Protein AF-C2M9R4-F1 (afdb_monomer)

InterPro domains:
  IPR025875 Leucine rich repeat 4 [PF12799] (18-55)
  IPR032675 Leucine-rich repeat domain superfamily [G3DSA:3.80.10.10] (1-60)

Structure (mmCIF, N/CA/C/O backbone):
data_AF-C2M9R4-F1
#
_entry.id   AF-C2M9R4-F1
#
loop_
_atom_site.group_PDB
_atom_site.id
_atom_site.type_symbol
_atom_site.label_atom_id
_atom_site.label_alt_id
_atom_site.label_comp_id
_atom_site.label_asym_id
_atom_site.label_entity_id
_atom_site.label_seq_id
_atom_site.pdbx_PDB_ins_code
_atom_site.Cartn_x
_atom_site.Cartn_y
_atom_site.Cartn_z
_atom_site.occupancy
_atom_site.B_iso_or_equiv
_atom_site.auth_seq_id
_atom_site.auth_comp_id
_atom_site.auth_asym_id
_atom_site.auth_atom_id
_atom_site.pdbx_PDB_model_num
ATOM 1 N N . GLU A 1 1 ? -10.281 5.033 4.092 1.00 95.62 1 GLU A N 1
ATOM 2 C CA . GLU A 1 1 ? -9.783 4.256 2.939 1.00 95.62 1 GLU A CA 1
ATOM 3 C C . GLU A 1 1 ? -9.093 5.193 1.958 1.00 95.62 1 GLU A C 1
ATOM 5 O O . GLU A 1 1 ? -9.491 6.352 1.874 1.00 95.62 1 GLU A O 1
ATOM 10 N N . LEU A 1 2 ? -8.048 4.712 1.283 1.00 97.88 2 LEU A N 1
ATOM 11 C CA . LEU A 1 2 ? -7.331 5.408 0.215 1.00 97.88 2 LEU A CA 1
ATOM 12 C C . LEU A 1 2 ? -7.072 4.406 -0.913 1.00 97.88 2 LEU A C 1
ATOM 14 O O . LEU A 1 2 ? -6.454 3.373 -0.669 1.00 97.88 2 LEU A O 1
ATOM 18 N N . VAL A 1 3 ? -7.525 4.719 -2.127 1.00 98.19 3 VAL A N 1
ATOM 19 C CA . VAL A 1 3 ? -7.322 3.885 -3.320 1.00 98.19 3 VAL A CA 1
ATOM 20 C C . VAL A 1 3 ? -6.705 4.742 -4.420 1.00 98.19 3 VAL A C 1
ATOM 22 O O . VAL A 1 3 ? -7.285 5.742 -4.838 1.00 98.19 3 VAL A O 1
ATOM 25 N N . CYS A 1 4 ? -5.510 4.362 -4.862 1.00 98.12 4 CYS A N 1
ATOM 26 C CA . CYS A 1 4 ? -4.743 5.021 -5.919 1.00 98.12 4 CYS A CA 1
ATOM 27 C C . CYS A 1 4 ? -4.117 4.006 -6.892 1.00 98.12 4 CYS A C 1
ATOM 29 O O . CYS A 1 4 ? -3.033 4.230 -7.445 1.00 98.12 4 CYS A O 1
ATOM 31 N N . ASP A 1 5 ? -4.809 2.886 -7.099 1.00 98.12 5 ASP A N 1
ATOM 32 C CA . ASP A 1 5 ? -4.379 1.825 -8.005 1.00 98.12 5 ASP A CA 1
ATOM 33 C C . ASP A 1 5 ? -4.207 2.324 -9.449 1.00 98.12 5 ASP A C 1
ATOM 35 O O . ASP A 1 5 ? -4.848 3.288 -9.872 1.00 98.12 5 ASP A O 1
ATOM 39 N N . ALA A 1 6 ? -3.355 1.635 -10.212 1.00 98.31 6 ALA A N 1
ATOM 40 C CA . ALA A 1 6 ? -3.155 1.852 -11.648 1.00 98.31 6 ALA A CA 1
ATOM 41 C C . ALA A 1 6 ? -2.712 3.282 -12.010 1.00 98.31 6 ALA A C 1
ATOM 43 O O . ALA A 1 6 ? -3.249 3.921 -12.915 1.00 98.31 6 ALA A O 1
ATOM 44 N N . ASN A 1 7 ? -1.684 3.765 -11.315 1.00 98.31 7 ASN A N 1
ATOM 45 C CA . ASN A 1 7 ? -1.042 5.046 -11.587 1.00 98.31 7 ASN A CA 1
ATOM 46 C C . ASN A 1 7 ? 0.451 4.856 -11.908 1.00 98.31 7 ASN A C 1
ATOM 48 O O . ASN A 1 7 ? 0.954 3.753 -12.118 1.00 98.31 7 ASN A O 1
ATOM 52 N N . GLN A 1 8 ? 1.178 5.967 -12.001 1.00 98.19 8 GLN A N 1
ATOM 53 C CA . GLN A 1 8 ? 2.632 5.973 -12.178 1.00 98.19 8 GLN A CA 1
ATOM 54 C C . GLN A 1 8 ? 3.340 6.511 -10.929 1.00 98.19 8 GLN A C 1
ATOM 56 O O . GLN A 1 8 ? 4.404 7.122 -11.042 1.00 98.19 8 GLN A O 1
ATOM 61 N N . LEU A 1 9 ? 2.743 6.321 -9.744 1.00 98.50 9 LEU A N 1
ATOM 62 C CA . LEU A 1 9 ? 3.305 6.820 -8.492 1.00 98.50 9 LEU A CA 1
ATOM 63 C C . LEU A 1 9 ? 4.652 6.150 -8.233 1.00 98.50 9 LEU A C 1
ATOM 65 O O . LEU A 1 9 ? 4.760 4.924 -8.211 1.00 98.50 9 LEU A O 1
ATOM 69 N N . THR A 1 10 ? 5.675 6.972 -8.028 1.00 98.31 10 THR A N 1
ATOM 70 C CA . THR A 1 10 ? 7.010 6.539 -7.598 1.00 98.31 10 THR A CA 1
ATOM 71 C C . THR A 1 10 ? 7.182 6.648 -6.085 1.00 98.31 10 THR A C 1
ATOM 73 O O . THR A 1 10 ? 8.070 6.018 -5.517 1.00 98.31 10 THR A O 1
ATOM 76 N N . SER A 1 11 ? 6.312 7.411 -5.419 1.00 98.25 11 SER A N 1
ATOM 77 C CA . SER A 1 11 ? 6.238 7.534 -3.968 1.00 98.25 11 SER A CA 1
ATOM 78 C C . SER A 1 11 ? 4.786 7.664 -3.504 1.00 98.25 11 SER A C 1
ATOM 80 O O . SER A 1 11 ? 3.919 8.156 -4.229 1.00 98.25 11 SER A O 1
ATOM 82 N N . LEU A 1 12 ? 4.525 7.208 -2.280 1.00 98.19 12 LEU A N 1
ATOM 83 C CA . LEU A 1 12 ? 3.237 7.335 -1.610 1.00 98.19 12 LEU A CA 1
ATOM 84 C C . LEU A 1 12 ? 3.486 7.586 -0.122 1.00 98.19 12 LEU A C 1
ATOM 86 O O . LEU A 1 12 ? 4.117 6.774 0.552 1.00 98.19 12 LEU A O 1
ATOM 90 N N . ASN A 1 13 ? 3.002 8.718 0.388 1.00 98.00 13 ASN A N 1
ATOM 91 C CA . ASN A 1 13 ? 3.120 9.070 1.799 1.00 98.00 13 ASN A CA 1
ATOM 92 C C . ASN A 1 13 ? 1.761 8.936 2.492 1.00 98.00 13 ASN A C 1
ATOM 94 O O . ASN A 1 13 ? 0.860 9.727 2.230 1.00 98.00 13 ASN A O 1
ATOM 98 N N . VAL A 1 14 ? 1.653 7.964 3.400 1.00 97.56 14 VAL A N 1
ATOM 99 C CA . VAL A 1 14 ? 0.471 7.724 4.251 1.00 97.56 14 VAL A CA 1
ATOM 100 C C . VAL A 1 14 ? 0.777 7.897 5.745 1.00 97.56 14 VAL A C 1
ATOM 102 O O . VAL A 1 14 ? 0.004 7.485 6.607 1.00 97.56 14 VAL A O 1
ATOM 105 N N . SER A 1 15 ? 1.921 8.506 6.079 1.00 96.12 15 SER A N 1
ATOM 106 C CA . SER A 1 15 ? 2.465 8.544 7.448 1.00 96.12 15 SER A CA 1
ATOM 107 C C . SER A 1 15 ? 1.579 9.246 8.483 1.00 96.12 15 SER A C 1
ATOM 109 O O . SER A 1 15 ? 1.743 8.992 9.675 1.00 96.12 15 SER A O 1
ATOM 111 N N . THR A 1 16 ? 0.652 10.107 8.060 1.00 97.00 16 THR A N 1
ATOM 112 C CA . THR A 1 16 ? -0.290 10.817 8.942 1.00 97.00 16 THR A CA 1
ATOM 113 C C . THR A 1 16 ? -1.675 10.172 8.978 1.00 97.00 16 THR A C 1
ATOM 115 O O . THR A 1 16 ? -2.527 10.576 9.768 1.00 97.00 16 THR A O 1
ATOM 118 N N . ASN A 1 17 ? -1.922 9.149 8.156 1.00 97.56 17 ASN A N 1
ATOM 119 C CA . ASN A 1 17 ? -3.222 8.501 8.032 1.00 97.56 17 ASN A CA 1
ATOM 120 C C . ASN A 1 17 ? -3.378 7.377 9.071 1.00 97.56 17 ASN A C 1
ATOM 122 O O . ASN A 1 17 ? -3.567 6.213 8.725 1.00 97.56 17 ASN A O 1
ATOM 126 N N . THR A 1 18 ? -3.309 7.721 10.359 1.00 96.81 18 THR A N 1
ATOM 127 C CA . THR A 1 18 ? -3.383 6.754 11.475 1.00 96.81 18 THR A CA 1
ATOM 128 C C . THR A 1 18 ? -4.714 6.002 11.539 1.00 96.81 18 THR A C 1
ATOM 130 O O . THR A 1 18 ? -4.752 4.842 11.944 1.00 96.81 18 THR A O 1
ATOM 133 N N . ALA A 1 19 ? -5.796 6.635 11.076 1.00 97.94 19 ALA A N 1
ATOM 134 C CA . ALA A 1 19 ? -7.133 6.050 10.980 1.00 97.94 19 ALA A CA 1
ATOM 135 C C . ALA A 1 19 ? -7.391 5.289 9.660 1.00 97.94 19 ALA A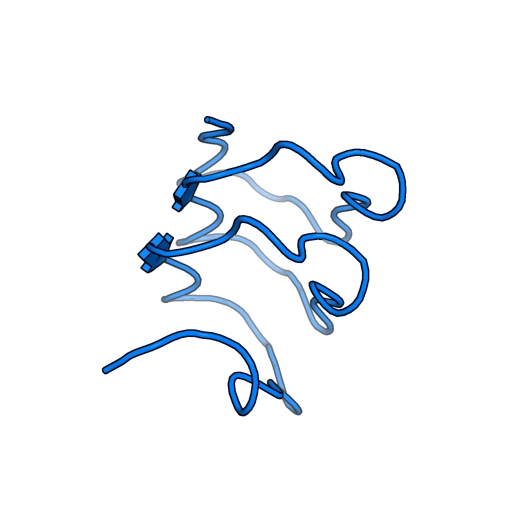 C 1
ATOM 137 O O . ALA A 1 19 ? -8.529 4.916 9.374 1.00 97.94 19 ALA A O 1
ATOM 138 N N . LEU A 1 20 ? -6.376 5.100 8.808 1.00 97.94 20 LEU A N 1
ATOM 139 C CA . LEU A 1 20 ? -6.545 4.395 7.541 1.00 97.94 20 LEU A CA 1
ATOM 140 C C . LEU A 1 20 ? -6.795 2.907 7.787 1.00 97.94 20 LEU A C 1
ATOM 142 O O . LEU A 1 20 ? -5.929 2.226 8.318 1.00 97.94 20 LEU A O 1
ATOM 146 N N . THR A 1 21 ? -7.957 2.415 7.362 1.00 98.12 21 THR A N 1
ATOM 147 C CA . THR A 1 21 ? -8.345 1.001 7.488 1.00 98.12 21 THR A CA 1
ATOM 148 C C . THR A 1 21 ? -8.055 0.176 6.238 1.00 98.12 21 THR A C 1
ATOM 150 O O . THR A 1 21 ? -7.762 -1.011 6.337 1.00 98.12 21 THR A O 1
ATOM 153 N N . LYS A 1 22 ? -8.077 0.810 5.061 1.00 98.31 22 LYS A N 1
ATOM 154 C CA . LYS A 1 22 ? -7.823 0.174 3.763 1.00 98.31 22 LYS A CA 1
ATOM 155 C C . LYS A 1 22 ? -6.913 1.032 2.895 1.00 98.31 22 LYS A C 1
ATOM 157 O O . LYS A 1 22 ? -7.149 2.245 2.796 1.00 98.31 22 LYS A O 1
ATOM 162 N N . LEU A 1 23 ? -5.925 0.403 2.260 1.00 98.44 23 LEU A N 1
ATOM 163 C CA . LEU A 1 23 ? -4.998 1.030 1.319 1.00 98.44 23 LEU A CA 1
ATOM 164 C C . LEU A 1 23 ? -4.874 0.200 0.032 1.00 98.44 23 LEU A C 1
ATOM 166 O O . LEU A 1 23 ? -4.305 -0.889 0.050 1.00 98.44 23 LEU A O 1
ATOM 170 N N . GLY A 1 24 ? -5.348 0.749 -1.086 1.00 98.56 24 GLY A N 1
ATOM 171 C CA . GLY A 1 24 ? -5.071 0.260 -2.439 1.00 98.56 24 GLY A CA 1
ATOM 172 C C . GLY A 1 24 ? -4.039 1.151 -3.126 1.00 98.56 24 GLY A C 1
ATOM 173 O O . GLY A 1 24 ? -4.274 2.342 -3.320 1.00 98.56 24 GLY A O 1
ATOM 174 N N . CYS A 1 25 ? -2.874 0.598 -3.447 1.00 98.56 25 CYS A N 1
ATOM 175 C CA . CYS A 1 25 ? -1.803 1.273 -4.185 1.00 98.56 25 CYS A CA 1
ATOM 176 C C . CYS A 1 25 ? -1.130 0.348 -5.214 1.00 98.56 25 CYS A C 1
ATOM 178 O O . CYS A 1 25 ? 0.023 0.555 -5.609 1.00 98.56 25 CYS A O 1
ATOM 180 N N . GLY A 1 26 ? -1.836 -0.693 -5.643 1.00 98.62 26 GLY A N 1
ATOM 181 C CA . GLY A 1 26 ? -1.375 -1.656 -6.622 1.00 98.62 26 GLY A CA 1
ATOM 182 C C . GLY A 1 26 ? -1.192 -1.057 -8.017 1.00 98.62 26 GLY A C 1
ATOM 183 O O . GLY A 1 26 ? -1.762 -0.028 -8.372 1.00 98.62 26 GLY A O 1
ATOM 184 N N . SER A 1 27 ? -0.390 -1.723 -8.843 1.00 98.75 27 SER A N 1
ATOM 185 C CA . SER A 1 27 ? -0.071 -1.297 -10.213 1.00 98.75 27 SER A CA 1
ATOM 186 C C . SER A 1 27 ? 0.482 0.133 -10.261 1.00 98.75 27 SER A C 1
ATOM 188 O O . SER A 1 27 ? -0.055 1.002 -10.942 1.00 98.75 27 SER A O 1
ATOM 190 N N . ASN A 1 28 ? 1.555 0.362 -9.506 1.00 98.81 28 ASN A N 1
ATOM 191 C CA . ASN A 1 28 ? 2.313 1.612 -9.455 1.00 98.81 28 ASN A CA 1
ATOM 192 C C . ASN A 1 28 ? 3.816 1.319 -9.656 1.00 98.81 28 ASN A C 1
ATOM 194 O O . ASN A 1 28 ? 4.211 0.242 -10.105 1.00 98.81 28 ASN A O 1
ATOM 198 N N . ARG A 1 29 ? 4.685 2.298 -9.384 1.00 98.62 29 ARG A N 1
ATOM 199 C CA . ARG A 1 29 ? 6.150 2.167 -9.471 1.00 98.62 29 ARG A CA 1
ATOM 200 C C . ARG A 1 29 ? 6.816 2.420 -8.116 1.00 98.62 29 ARG A C 1
ATOM 202 O O . ARG A 1 29 ? 7.935 2.926 -8.0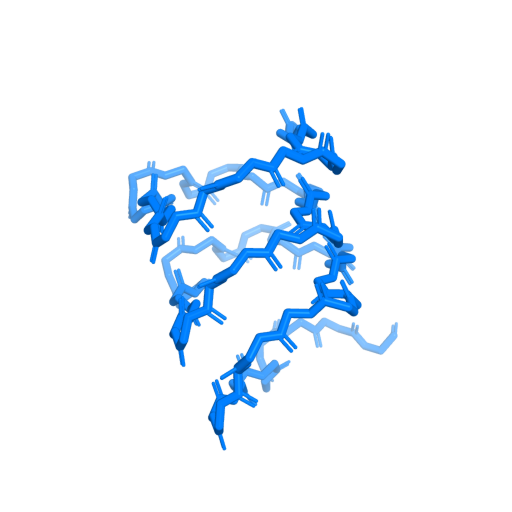68 1.00 98.62 29 ARG A O 1
ATOM 209 N N . LEU A 1 30 ? 6.124 2.101 -7.020 1.00 98.62 30 LEU A N 1
ATOM 210 C CA . LEU A 1 30 ? 6.651 2.285 -5.671 1.00 98.62 30 LEU A CA 1
ATOM 211 C C . LEU A 1 30 ? 7.826 1.332 -5.446 1.00 98.62 30 LEU A C 1
ATOM 213 O O . LEU A 1 30 ? 7.704 0.131 -5.684 1.00 98.62 30 LEU A O 1
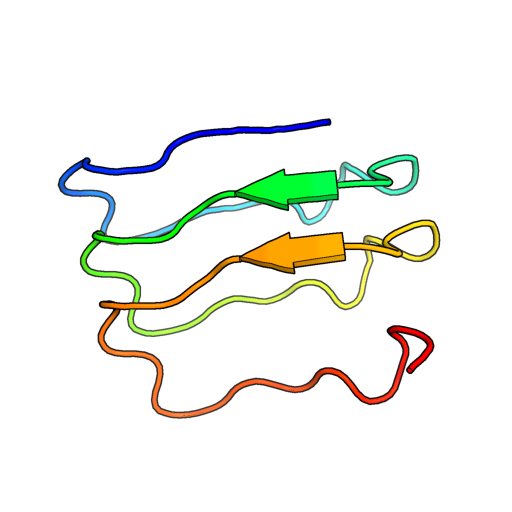ATOM 217 N N . THR A 1 31 ? 8.949 1.864 -4.971 1.00 98.12 31 THR A N 1
ATOM 218 C CA . THR A 1 31 ? 10.128 1.077 -4.566 1.00 98.12 31 THR A CA 1
ATOM 219 C C . THR A 1 31 ? 10.156 0.809 -3.064 1.00 98.12 31 THR A C 1
ATOM 221 O O . THR A 1 31 ? 10.770 -0.153 -2.605 1.00 98.12 31 THR A O 1
ATOM 224 N N . SER A 1 32 ? 9.444 1.631 -2.294 1.00 97.56 32 SER A N 1
ATOM 225 C CA . SER A 1 32 ? 9.204 1.458 -0.869 1.00 97.56 32 SER A CA 1
ATOM 226 C C . SER A 1 32 ? 7.773 1.860 -0.521 1.00 97.56 32 SER A C 1
ATOM 228 O O . SER A 1 32 ? 7.160 2.703 -1.181 1.00 97.56 32 SER A O 1
ATOM 230 N N . LEU A 1 33 ? 7.236 1.237 0.524 1.00 97.56 33 LEU A N 1
ATOM 231 C CA . LEU A 1 33 ? 5.937 1.567 1.090 1.00 97.56 33 LEU A CA 1
ATOM 232 C C . LEU A 1 33 ? 6.029 1.425 2.607 1.00 97.56 33 LEU A C 1
ATOM 234 O O . LEU A 1 33 ? 6.300 0.341 3.117 1.00 97.56 33 LEU A O 1
ATOM 238 N N . ASN A 1 34 ? 5.817 2.528 3.323 1.00 96.88 34 ASN A N 1
ATOM 239 C CA . ASN A 1 34 ? 5.818 2.540 4.781 1.00 96.88 34 ASN A CA 1
ATOM 240 C C . ASN A 1 34 ? 4.395 2.753 5.307 1.00 96.88 34 ASN A C 1
ATOM 242 O O . ASN A 1 34 ? 3.828 3.834 5.152 1.00 96.88 34 ASN A O 1
ATOM 246 N N . VAL A 1 35 ? 3.858 1.724 5.961 1.00 96.75 35 VAL A N 1
ATOM 247 C CA . VAL A 1 35 ? 2.524 1.720 6.584 1.00 96.75 35 VAL A CA 1
ATOM 248 C C . VAL A 1 35 ? 2.589 1.655 8.113 1.00 96.75 35 VAL A C 1
ATOM 250 O O . VAL A 1 35 ? 1.576 1.421 8.765 1.00 96.75 35 VAL A O 1
ATOM 253 N N . SER A 1 36 ? 3.759 1.875 8.723 1.00 95.56 36 SER A N 1
ATOM 254 C CA . SER A 1 36 ? 3.962 1.651 10.162 1.00 95.56 36 SER A CA 1
ATOM 255 C C . SER A 1 36 ? 3.085 2.532 11.061 1.00 95.56 36 SER A C 1
ATOM 257 O O . SER A 1 36 ? 2.707 2.098 12.152 1.00 95.56 36 SER A O 1
ATOM 259 N N . ASN A 1 37 ? 2.732 3.736 10.597 1.00 95.88 37 ASN A N 1
ATOM 260 C CA . ASN A 1 37 ? 1.840 4.665 11.297 1.00 95.88 37 ASN A CA 1
ATOM 261 C C . ASN A 1 37 ? 0.350 4.409 11.023 1.00 95.88 37 ASN A C 1
ATOM 263 O O . ASN A 1 37 ? -0.493 4.961 11.726 1.00 95.88 37 ASN A O 1
ATOM 267 N N . CYS A 1 38 ? 0.001 3.585 10.032 1.00 96.94 38 CYS A N 1
ATOM 268 C CA . CYS A 1 38 ? -1.384 3.231 9.721 1.00 96.94 38 CYS A CA 1
ATOM 269 C C . CYS A 1 38 ? -1.855 2.111 10.662 1.00 96.94 38 CYS A C 1
ATOM 271 O O . CYS A 1 38 ? -2.111 0.990 10.241 1.00 96.94 38 CYS A O 1
ATOM 273 N N . THR A 1 39 ? -1.932 2.391 11.964 1.00 95.31 39 THR A N 1
ATOM 274 C CA . THR A 1 39 ? -2.186 1.371 12.999 1.00 95.31 39 THR A CA 1
ATOM 275 C C . THR A 1 39 ? -3.583 0.753 12.942 1.00 95.31 39 THR A C 1
ATOM 277 O O . THR A 1 39 ? -3.801 -0.290 13.545 1.00 95.31 39 THR A O 1
ATOM 280 N N . ALA A 1 40 ? -4.528 1.393 12.249 1.00 97.19 40 ALA A N 1
ATOM 281 C CA . ALA A 1 40 ? -5.869 0.862 12.008 1.00 97.19 40 ALA A CA 1
ATOM 282 C C . ALA A 1 40 ? -5.982 0.042 10.706 1.00 97.19 40 ALA A C 1
ATOM 284 O O . ALA A 1 40 ? -7.086 -0.380 10.365 1.00 97.19 40 ALA A O 1
ATOM 285 N N . LEU A 1 41 ? -4.885 -0.149 9.960 1.00 97.88 41 LEU A N 1
ATOM 286 C CA . LEU A 1 41 ? -4.906 -0.776 8.639 1.00 97.88 41 LEU A CA 1
ATOM 287 C C . LEU A 1 41 ? -5.193 -2.275 8.752 1.00 97.88 41 LEU A C 1
ATOM 289 O O . LEU A 1 41 ? -4.439 -3.015 9.379 1.00 97.88 41 LEU A O 1
ATOM 293 N N . THR A 1 42 ? -6.269 -2.714 8.107 1.00 97.38 42 THR A N 1
ATOM 294 C CA . THR A 1 42 ? -6.693 -4.118 8.053 1.00 97.38 42 THR A CA 1
ATOM 295 C C . THR A 1 42 ? -6.578 -4.705 6.653 1.00 97.38 42 THR A C 1
ATOM 297 O O . THR A 1 42 ? -6.494 -5.915 6.511 1.00 97.38 42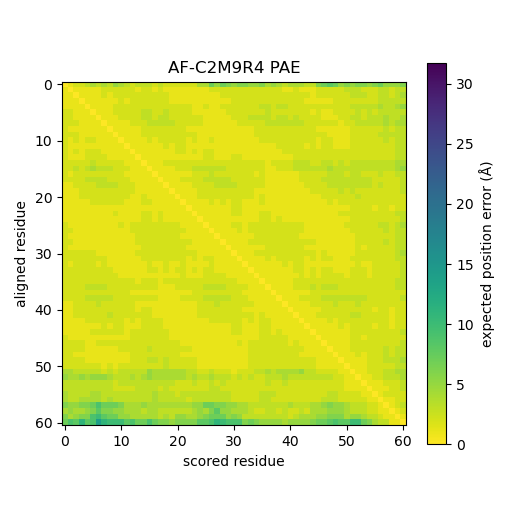 THR A O 1
ATOM 300 N N . GLU A 1 43 ? -6.572 -3.867 5.613 1.00 97.44 43 GLU A N 1
ATOM 301 C CA . GLU A 1 43 ? -6.497 -4.312 4.219 1.00 97.44 43 GLU A CA 1
ATOM 302 C C . GLU A 1 43 ? -5.436 -3.507 3.457 1.00 97.44 43 GLU A C 1
ATOM 304 O O . GLU A 1 43 ? -5.465 -2.271 3.435 1.00 97.44 43 GLU A O 1
ATOM 309 N N . LEU A 1 44 ? -4.503 -4.215 2.814 1.00 97.69 44 LEU A N 1
ATOM 310 C CA . LEU A 1 44 ? -3.451 -3.636 1.981 1.00 97.69 44 LEU A CA 1
ATOM 311 C C . LEU A 1 44 ? -3.371 -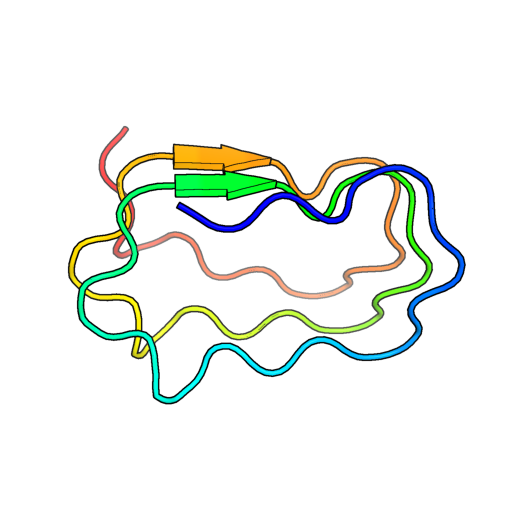4.359 0.632 1.00 97.69 44 LEU A C 1
ATOM 313 O O . LEU A 1 44 ? -3.014 -5.534 0.569 1.00 97.69 44 LEU A O 1
ATOM 317 N N . TRP A 1 45 ? -3.600 -3.623 -0.454 1.00 97.88 45 TRP A N 1
ATOM 318 C CA . TRP A 1 45 ? -3.335 -4.077 -1.818 1.00 97.88 45 TRP A CA 1
ATOM 319 C C . TRP A 1 45 ? -2.204 -3.246 -2.422 1.00 97.88 45 TRP A C 1
ATOM 321 O O . TRP A 1 45 ? -2.382 -2.082 -2.765 1.00 97.88 45 TRP A O 1
ATOM 331 N N . CYS A 1 46 ? -1.017 -3.840 -2.555 1.00 98.06 46 CYS A N 1
ATOM 332 C CA . CYS A 1 46 ? 0.169 -3.175 -3.112 1.00 98.06 46 CYS A CA 1
ATOM 333 C C . CYS A 1 46 ? 0.842 -3.982 -4.237 1.00 98.06 46 CYS A C 1
ATOM 335 O O . CYS A 1 46 ? 2.022 -3.781 -4.534 1.00 98.06 46 CYS A O 1
ATOM 337 N N . HIS A 1 47 ? 0.102 -4.908 -4.856 1.00 98.00 47 HIS A N 1
ATOM 338 C CA . HIS A 1 47 ? 0.581 -5.758 -5.951 1.00 98.00 47 HIS A CA 1
ATOM 339 C C . HIS A 1 47 ? 1.094 -4.933 -7.143 1.00 98.00 47 HIS A C 1
ATOM 341 O O . HIS A 1 47 ? 0.711 -3.782 -7.313 1.00 98.00 47 HIS A O 1
ATOM 347 N N . ASN A 1 48 ? 1.926 -5.517 -8.011 1.00 98.31 48 ASN A N 1
ATOM 348 C CA . ASN A 1 48 ? 2.463 -4.839 -9.202 1.00 98.31 48 ASN A CA 1
ATOM 349 C C . ASN A 1 48 ? 3.142 -3.491 -8.881 1.00 98.31 48 ASN A C 1
ATOM 351 O O . ASN A 1 48 ? 2.846 -2.466 -9.489 1.00 98.31 48 ASN A O 1
ATOM 355 N N . ASN A 1 49 ? 4.042 -3.506 -7.902 1.00 98.75 49 ASN A N 1
ATOM 356 C CA . ASN A 1 49 ? 4.986 -2.429 -7.613 1.00 98.75 49 ASN A CA 1
ATOM 357 C C . ASN A 1 49 ? 6.421 -2.971 -7.716 1.00 98.75 49 ASN A C 1
ATOM 359 O O . ASN A 1 49 ? 6.633 -4.128 -8.073 1.00 98.75 49 ASN A O 1
ATOM 363 N N . GLN A 1 50 ? 7.411 -2.143 -7.390 1.00 98.44 50 GLN A N 1
ATOM 364 C CA . GLN A 1 50 ? 8.832 -2.507 -7.353 1.00 98.44 50 GLN A CA 1
ATOM 365 C C . GLN A 1 50 ? 9.343 -2.577 -5.904 1.00 98.44 50 GLN A C 1
ATOM 367 O O . GLN A 1 50 ? 10.498 -2.255 -5.628 1.00 98.44 50 GLN A O 1
ATOM 372 N N . LEU A 1 51 ? 8.464 -2.949 -4.964 1.00 97.94 51 LEU A N 1
ATOM 373 C CA . LEU A 1 51 ? 8.784 -3.018 -3.540 1.00 97.94 51 LEU A CA 1
ATOM 374 C C . LEU A 1 51 ? 9.832 -4.106 -3.295 1.00 97.94 51 LEU A C 1
ATOM 376 O O . LEU A 1 51 ? 9.601 -5.275 -3.593 1.00 97.94 51 LEU A O 1
ATOM 380 N N . THR A 1 52 ? 10.968 -3.723 -2.721 1.00 95.38 52 THR A N 1
ATOM 381 C CA . THR A 1 52 ? 12.020 -4.667 -2.306 1.00 95.38 52 THR A CA 1
ATOM 382 C C . THR A 1 52 ? 11.868 -5.104 -0.853 1.00 95.38 52 THR A C 1
ATOM 384 O O . THR A 1 52 ? 12.364 -6.158 -0.465 1.00 95.38 52 THR A O 1
ATOM 387 N N . ILE A 1 53 ? 11.179 -4.292 -0.051 1.00 93.31 53 ILE A N 1
ATOM 388 C CA . ILE A 1 53 ? 10.904 -4.521 1.364 1.00 93.31 53 ILE A CA 1
ATOM 389 C C . ILE A 1 53 ? 9.456 -4.117 1.619 1.00 93.31 53 ILE A C 1
ATOM 391 O O . ILE A 1 53 ? 9.024 -3.033 1.221 1.00 93.31 53 ILE A O 1
ATOM 395 N N . LEU A 1 54 ? 8.723 -4.989 2.304 1.00 94.25 54 LEU A N 1
ATOM 396 C CA . LEU A 1 54 ? 7.375 -4.726 2.778 1.00 94.25 54 LEU A CA 1
ATOM 397 C C . LEU A 1 54 ? 7.205 -5.382 4.152 1.00 94.25 54 LEU A C 1
ATOM 399 O O . LEU A 1 54 ? 7.271 -6.604 4.266 1.00 94.25 54 LEU A O 1
ATOM 403 N N . ASP A 1 55 ? 7.000 -4.566 5.185 1.00 94.19 55 ASP A N 1
ATOM 404 C CA . ASP A 1 55 ? 6.691 -5.030 6.539 1.00 94.19 55 ASP A CA 1
ATOM 405 C C . ASP A 1 55 ? 5.181 -4.932 6.783 1.00 94.19 55 ASP A C 1
ATOM 407 O O . ASP A 1 55 ? 4.617 -3.839 6.850 1.00 94.19 55 ASP A O 1
ATOM 411 N N . VAL A 1 56 ? 4.538 -6.094 6.907 1.00 93.62 56 VAL A N 1
ATOM 412 C CA . VAL A 1 56 ? 3.105 -6.240 7.209 1.00 93.62 56 VAL A CA 1
ATOM 413 C C . VAL A 1 56 ? 2.860 -6.853 8.585 1.00 93.62 56 VAL A C 1
ATOM 415 O O . VAL A 1 56 ? 1.743 -7.255 8.881 1.00 93.62 56 VAL A O 1
ATOM 418 N N . SER A 1 57 ? 3.873 -6.911 9.455 1.00 93.62 57 SER A N 1
ATOM 419 C CA . SER A 1 57 ? 3.784 -7.574 10.768 1.00 93.62 57 SER A CA 1
ATOM 420 C C . SER A 1 57 ? 2.690 -7.022 11.693 1.00 93.62 57 SER A C 1
ATOM 422 O O . SER A 1 57 ? 2.286 -7.694 12.639 1.00 93.62 57 SER A O 1
ATOM 424 N N . ARG A 1 58 ? 2.208 -5.800 11.431 1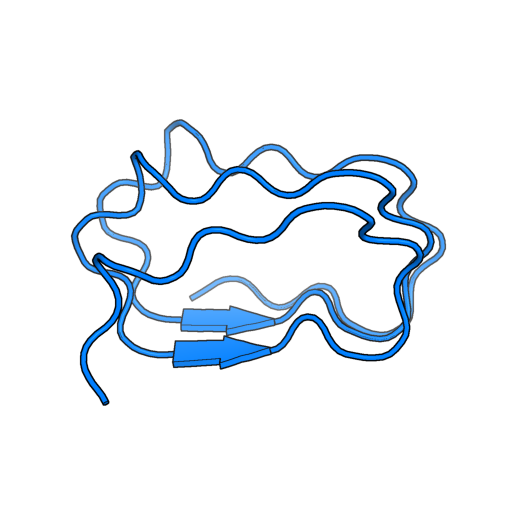.00 88.44 58 ARG A N 1
ATOM 425 C CA . ARG A 1 58 ? 1.124 -5.143 12.178 1.00 88.44 58 ARG A CA 1
ATOM 426 C C . ARG A 1 58 ? -0.259 -5.330 11.559 1.00 88.44 58 ARG A C 1
ATOM 428 O O . ARG A 1 58 ? -1.242 -4.989 12.209 1.00 88.44 58 ARG A O 1
ATOM 435 N N . ILE A 1 59 ? -0.330 -5.809 10.319 1.00 90.50 59 ILE A N 1
ATOM 436 C CA . ILE A 1 59 ? -1.595 -6.023 9.620 1.00 90.50 59 ILE A CA 1
ATOM 437 C C . ILE A 1 59 ? -2.095 -7.417 10.021 1.00 90.50 59 ILE A C 1
ATOM 439 O O . ILE A 1 59 ? -1.332 -8.380 9.905 1.00 90.50 59 ILE A O 1
ATOM 443 N N . PRO A 1 60 ? -3.327 -7.543 10.541 1.00 85.19 60 PRO A N 1
ATOM 444 C CA . PRO A 1 60 ? -3.880 -8.845 10.886 1.00 85.19 60 PRO A CA 1
ATOM 445 C C . PRO A 1 60 ? -3.999 -9.751 9.640 1.00 85.19 60 PRO A C 1
ATOM 447 O O . PRO A 1 60 ? -4.122 -9.221 8.534 1.00 85.19 60 PRO A O 1
ATOM 450 N N . PRO A 1 61 ? -3.944 -11.088 9.811 1.00 78.06 61 PRO A N 1
ATOM 451 C CA . PRO A 1 61 ? -4.136 -12.050 8.723 1.00 78.06 61 PRO A CA 1
ATOM 452 C C . PRO A 1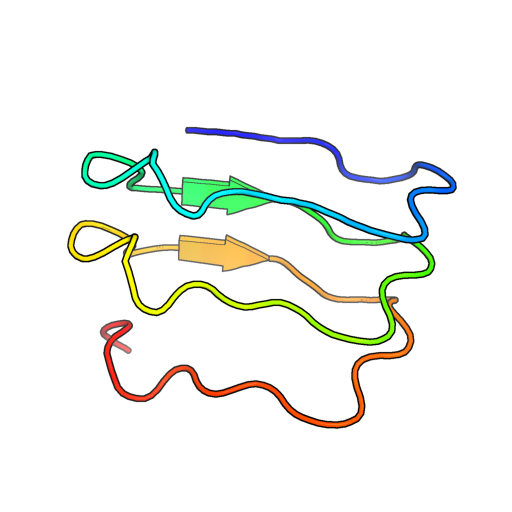 61 ? -5.486 -11.922 8.013 1.00 78.06 61 PRO A C 1
ATOM 454 O O . PRO A 1 61 ? -6.484 -11.590 8.697 1.00 78.06 61 PRO A O 1
#

Solvent-accessible surface area (backbone atoms only — not comparable to full-atom values): 3546 Å² total; per-residue (Å²): 106,49,78,57,54,72,46,81,43,59,67,70,88,48,67,82,40,39,80,29,35,36,40,36,48,20,40,27,50,24,48,56,63,68,58,84,49,24,73,49,30,62,44,80,41,59,53,63,46,55,59,82,57,78,84,57,90,81,42,64,134

Radius of gyration: 10.53 Å; Cα contacts (8 Å, |Δi|>4): 125; chains: 1; bounding box: 22×23×25 Å

Secondary structure (DSSP, 8-state):
-EE--SS--S----TT-TT--EEE--SS--S----TT-TT--EEE--SS--S----TTS--

Organis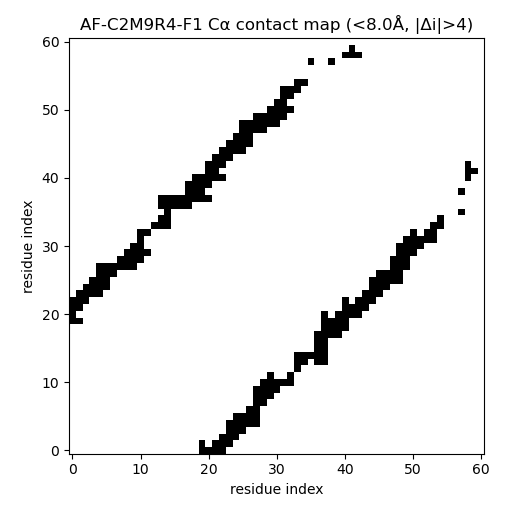m: NCBI:txid596327

Nearest PDB structures (foldseek):
  3bz5-assembly1_A  TM=9.655E-01  e=9.672E-04  unclassified
  3o6n-assembly1_A  TM=8.873E-01  e=1.017E+00  Anopheles gambiae
  5yq5-assembly1_A  TM=7.456E-01  e=1.440E+00  Homo sapiens
  8wvx-assembly1_A  TM=8.071E-01  e=1.169E+00  Homo sapiens
  8wvy-assembly1_A  TM=7.907E-01  e=1.253E+00  Homo sapiens

pLDDT: mean 96.6, std 3.45, range [78.06, 98.81]

Foldseek 3Di:
DDADEQDADQDDDCQPVCCDQEDHHDQY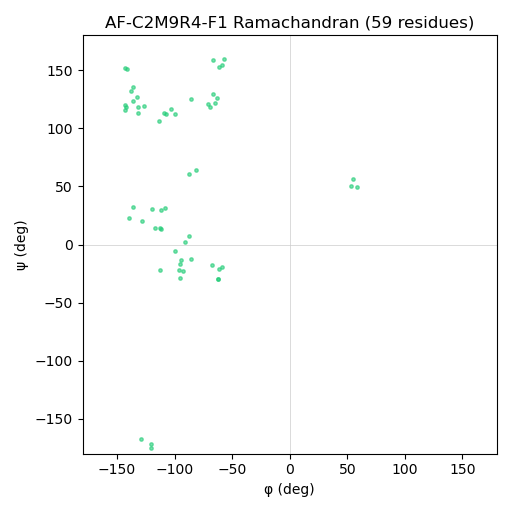AHQDDDCPSVLNHAYYHHHNYNHPDDDCVSHDD

Sequence (61 aa):
ELVCDANQLTSLNVSTNTALTKLGCGSNRLTSLNVSNCTALTELWCHNNQLTILDVSRIPP

Mean predicted aligned error: 2.0 Å